Protein AF-A0A1V5IH33-F1 (afdb_monomer_lite)

Sequence (83 aa):
MEAEHLVGQVIDDLTGSPFTGILDIGPPNSPALGVQVSPQYMGIVALGGTNPMAAIREAGIDVTIHAIKGLLDIGTMSEILDY

Foldseek 3Di:
DVCPVVVVVVVVVCVPDLDDWWDDKADAQDADVNHGDDHPDIDTGTDDPCVVVVVCVVVVHDDDDDDDDDDDDPVPDDRPPDD

Secondary structure (DSSP, 8-state):
--SHHHHHHHHHHHHTSS---EEEEPPTTS-BTTBPPPTT---EEE--TTHHHHHHHHTT---PPPPP-S---GGG-------

pLDDT: mean 87.64, std 8.17, rang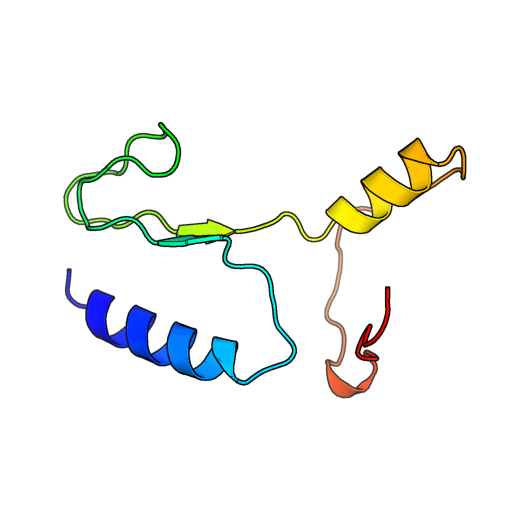e [49.0, 97.44]

Structure (mmCIF, N/CA/C/O backbone):
data_AF-A0A1V5IH33-F1
#
_ent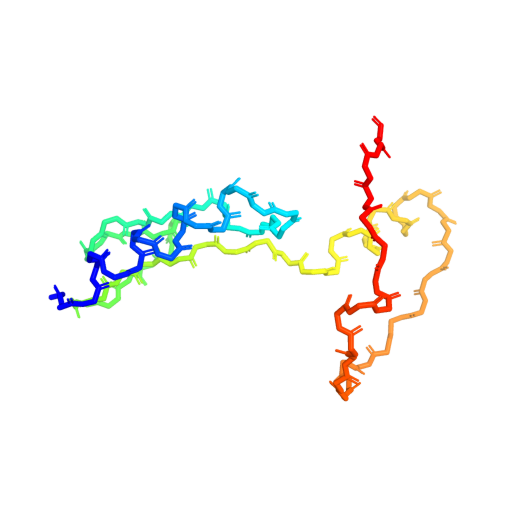ry.id   AF-A0A1V5IH33-F1
#
loop_
_atom_site.group_PDB
_atom_site.id
_atom_site.type_symbol
_atom_site.label_atom_id
_atom_site.label_alt_id
_atom_site.label_comp_id
_atom_site.label_asym_id
_atom_site.label_entity_id
_atom_site.label_seq_id
_atom_site.pdbx_PDB_ins_code
_atom_site.Cartn_x
_atom_site.Cartn_y
_atom_site.Cartn_z
_atom_site.occupancy
_atom_site.B_iso_or_equiv
_atom_site.auth_seq_id
_atom_site.auth_comp_id
_atom_site.auth_asym_id
_atom_site.auth_atom_id
_atom_site.pdbx_PDB_model_num
ATOM 1 N N . MET A 1 1 ? -15.669 -0.044 18.352 1.00 65.12 1 MET A N 1
ATOM 2 C CA . MET A 1 1 ? -14.987 -0.787 17.276 1.00 65.12 1 MET A CA 1
ATOM 3 C C . MET A 1 1 ? -15.759 -2.058 16.989 1.00 65.12 1 MET A C 1
ATOM 5 O O . MET A 1 1 ? -15.583 -3.034 17.698 1.00 65.12 1 MET A O 1
ATOM 9 N N . GLU A 1 2 ? -16.657 -2.045 16.011 1.00 76.25 2 GLU A N 1
ATOM 10 C CA . GLU A 1 2 ? -17.429 -3.253 15.671 1.00 76.25 2 GLU A CA 1
ATOM 11 C C . GLU A 1 2 ? -16.703 -4.138 14.648 1.00 76.25 2 GLU A C 1
ATOM 13 O O . GLU A 1 2 ? -16.862 -5.352 14.651 1.00 76.25 2 GLU A O 1
ATOM 18 N N . ALA A 1 3 ? -15.850 -3.541 13.809 1.00 84.50 3 ALA A N 1
ATOM 19 C CA . ALA A 1 3 ? -15.173 -4.236 12.716 1.00 84.50 3 ALA A CA 1
ATOM 20 C C . ALA A 1 3 ? -13.807 -4.839 13.085 1.00 84.50 3 ALA A C 1
ATOM 22 O O . ALA A 1 3 ? -13.220 -5.520 12.257 1.00 84.50 3 ALA A O 1
ATOM 23 N N . GLU A 1 4 ? -13.287 -4.616 14.295 1.00 85.06 4 GLU A N 1
ATOM 24 C CA . GLU A 1 4 ? -11.933 -5.054 14.684 1.00 85.06 4 GLU A CA 1
ATOM 25 C C . GLU A 1 4 ? -11.739 -6.566 14.512 1.00 85.06 4 GLU A C 1
ATOM 27 O O . GLU A 1 4 ? -10.760 -7.006 13.915 1.00 85.06 4 GLU A O 1
ATOM 32 N N . HIS A 1 5 ? -12.721 -7.359 14.947 1.00 88.31 5 HIS A N 1
ATOM 33 C CA . HIS A 1 5 ? -12.687 -8.810 14.782 1.00 88.31 5 HIS A CA 1
ATOM 34 C C . HIS A 1 5 ? -12.706 -9.238 13.306 1.00 88.31 5 HIS A C 1
ATOM 36 O O . HIS A 1 5 ? -11.984 -10.153 12.925 1.00 88.31 5 HIS A O 1
ATOM 42 N N . LEU A 1 6 ? -13.493 -8.548 12.474 1.00 91.69 6 LEU A N 1
ATOM 43 C CA . LEU A 1 6 ? -13.580 -8.822 11.038 1.00 91.69 6 LEU A CA 1
ATOM 44 C C . LEU A 1 6 ? -12.275 -8.462 10.320 1.00 91.69 6 LEU A C 1
ATOM 46 O O . LEU A 1 6 ? -11.832 -9.199 9.447 1.00 91.69 6 LEU A O 1
ATOM 50 N N . VAL A 1 7 ? -11.639 -7.352 10.706 1.00 89.19 7 VAL A N 1
ATOM 51 C CA . VAL A 1 7 ? -10.320 -6.967 10.187 1.00 89.19 7 VAL A CA 1
ATOM 52 C C . VAL A 1 7 ? -9.294 -8.037 10.542 1.00 89.19 7 VAL A C 1
ATOM 54 O O . VAL A 1 7 ? -8.558 -8.459 9.659 1.00 89.19 7 VAL A O 1
ATOM 57 N N . GLY A 1 8 ? -9.286 -8.525 11.787 1.00 86.88 8 GLY A N 1
ATOM 58 C CA . GLY A 1 8 ? -8.410 -9.625 12.200 1.00 86.88 8 GLY A CA 1
ATOM 59 C C . GLY A 1 8 ? -8.576 -10.869 11.324 1.00 86.88 8 GLY A C 1
ATOM 60 O O . GLY A 1 8 ? -7.597 -11.355 10.774 1.00 86.88 8 GLY A O 1
ATOM 61 N N . GLN A 1 9 ? -9.819 -11.310 11.102 1.00 90.12 9 GLN A N 1
ATOM 62 C CA . GLN A 1 9 ? -10.112 -12.465 10.243 1.00 90.12 9 GLN A CA 1
ATOM 63 C C . GLN A 1 9 ? -9.586 -12.291 8.812 1.00 90.12 9 GLN A C 1
ATOM 65 O O . GLN A 1 9 ? -8.937 -13.184 8.279 1.00 90.12 9 GLN A O 1
ATOM 70 N N . VAL A 1 10 ? -9.822 -11.128 8.197 1.00 90.38 10 VAL A N 1
ATOM 71 C CA . VAL A 1 10 ? -9.350 -10.856 6.830 1.00 90.38 10 VAL A CA 1
ATOM 72 C C . VAL A 1 10 ? -7.822 -10.835 6.758 1.00 90.38 10 VAL A C 1
ATOM 74 O O . VAL A 1 10 ? -7.244 -11.265 5.765 1.00 90.38 10 VAL A O 1
ATOM 77 N N . ILE A 1 11 ? -7.149 -10.335 7.793 1.00 87.25 11 ILE A N 1
ATOM 78 C CA . ILE A 1 11 ? -5.684 -10.282 7.847 1.00 87.25 11 ILE A CA 1
ATOM 79 C C . ILE A 1 11 ? -5.085 -11.677 8.033 1.00 87.25 11 ILE A C 1
ATOM 81 O O . ILE A 1 11 ? -4.078 -11.997 7.395 1.00 87.25 11 ILE A O 1
ATOM 85 N N . ASP A 1 12 ? -5.720 -12.521 8.840 1.00 87.56 12 ASP A N 1
ATOM 86 C CA . ASP A 1 12 ? -5.337 -13.926 8.983 1.00 87.56 12 ASP A CA 1
ATOM 87 C C . ASP A 1 12 ? -5.475 -14.667 7.640 1.00 87.56 12 ASP A C 1
ATOM 89 O O . ASP A 1 12 ? -4.542 -15.354 7.218 1.00 87.56 12 ASP A O 1
ATOM 93 N N . ASP A 1 13 ? -6.575 -14.446 6.911 1.00 89.12 13 ASP A N 1
ATOM 94 C CA . ASP A 1 13 ? -6.784 -15.008 5.569 1.00 89.12 13 ASP A CA 1
ATOM 95 C C . ASP A 1 13 ? -5.724 -14.511 4.566 1.00 89.12 13 ASP A C 1
ATOM 97 O O . ASP A 1 13 ? -5.197 -15.288 3.764 1.00 89.12 13 ASP A O 1
ATOM 101 N N . LEU A 1 14 ? -5.366 -13.222 4.625 1.00 85.56 14 LEU A N 1
ATOM 102 C CA . LEU A 1 14 ? -4.334 -12.628 3.768 1.0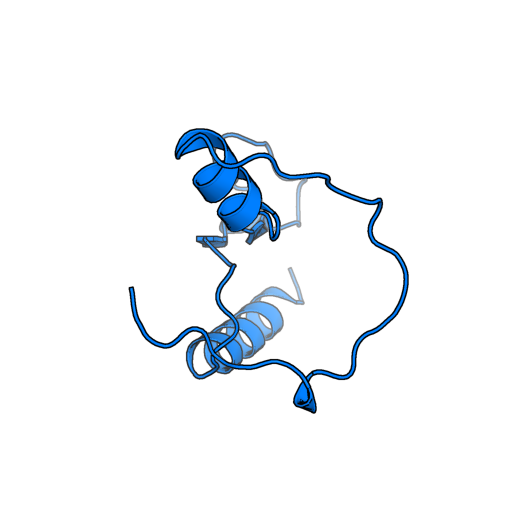0 85.56 14 LEU A CA 1
ATOM 103 C C . LEU A 1 14 ? -2.934 -13.166 4.068 1.00 85.56 14 LEU A C 1
ATOM 105 O O . LEU A 1 14 ? -2.145 -13.314 3.136 1.00 85.56 14 LEU A O 1
ATOM 109 N N . THR A 1 15 ? -2.636 -13.502 5.325 1.00 81.31 15 THR A N 1
ATOM 110 C CA . THR A 1 15 ? -1.339 -14.068 5.739 1.00 81.31 15 THR A CA 1
ATOM 111 C C . THR A 1 15 ? -1.059 -15.410 5.052 1.00 81.31 15 THR A C 1
ATOM 113 O O . THR A 1 15 ? 0.096 -15.749 4.807 1.00 81.31 15 THR A O 1
ATOM 116 N N . GLY A 1 16 ? -2.104 -16.161 4.687 1.00 78.88 16 GLY A N 1
ATOM 117 C CA . GLY A 1 16 ? -1.994 -17.391 3.895 1.00 78.88 16 GLY A CA 1
ATOM 118 C C . GLY A 1 16 ? -1.880 -17.180 2.379 1.00 78.88 16 GLY A C 1
ATOM 119 O O . GLY A 1 16 ? -1.813 -18.161 1.639 1.00 78.88 16 GLY A O 1
ATOM 120 N N . SER A 1 17 ? -1.888 -15.932 1.904 1.00 83.81 17 SER A N 1
ATOM 121 C CA . SER A 1 17 ? -1.882 -15.580 0.482 1.00 83.81 17 SER A CA 1
ATOM 122 C C . SER A 1 17 ? -0.561 -14.922 0.046 1.00 83.81 17 SER A C 1
ATOM 124 O O . SER A 1 17 ? 0.195 -14.435 0.886 1.00 83.81 17 SER A O 1
ATOM 126 N N . PRO A 1 18 ? -0.288 -14.813 -1.267 1.00 80.56 18 PRO A N 1
ATOM 127 C CA . PRO A 1 18 ? 0.859 -14.058 -1.784 1.00 80.56 18 PRO A CA 1
ATOM 128 C C . PRO A 1 18 ? 0.733 -12.531 -1.614 1.00 80.56 18 PRO A C 1
ATOM 130 O O . PRO A 1 18 ? 1.671 -11.791 -1.920 1.00 80.56 18 PRO A O 1
ATOM 133 N N . PHE A 1 19 ? -0.424 -12.030 -1.163 1.00 81.62 19 PHE A N 1
ATOM 134 C CA . PHE A 1 19 ? -0.656 -10.602 -0.959 1.00 81.62 19 PHE A CA 1
ATOM 135 C C . PHE A 1 19 ? -0.027 -10.138 0.346 1.00 81.62 19 PHE A C 1
ATOM 137 O O . PHE A 1 19 ? -0.630 -10.170 1.416 1.00 81.62 19 PHE A O 1
ATOM 144 N N . THR A 1 20 ? 1.199 -9.646 0.227 1.00 79.00 20 THR A N 1
ATOM 145 C CA . THR A 1 20 ? 1.890 -8.938 1.301 1.00 79.00 20 THR A CA 1
ATOM 146 C C . THR A 1 20 ? 1.633 -7.436 1.193 1.00 79.00 20 THR A C 1
ATOM 148 O O . THR A 1 20 ? 1.314 -6.913 0.123 1.00 79.00 20 THR A O 1
ATOM 151 N N . GLY A 1 21 ? 1.745 -6.713 2.309 1.00 84.94 21 GLY A N 1
ATOM 152 C CA . GLY A 1 21 ? 1.618 -5.256 2.273 1.00 84.94 21 GLY A CA 1
ATOM 153 C C . GLY A 1 21 ? 1.139 -4.607 3.558 1.00 84.94 21 GLY A C 1
ATOM 154 O O . GLY A 1 21 ? 1.311 -3.404 3.695 1.00 84.94 21 GLY A O 1
ATOM 155 N N . ILE A 1 22 ? 0.580 -5.353 4.508 1.00 89.31 22 ILE A N 1
ATOM 156 C CA . ILE A 1 22 ? 0.249 -4.804 5.827 1.00 89.31 22 ILE A CA 1
ATOM 157 C C . ILE A 1 22 ? 1.478 -4.920 6.725 1.00 89.31 22 ILE A C 1
ATOM 159 O O . ILE A 1 22 ? 2.005 -6.010 6.922 1.00 89.31 22 ILE A O 1
ATOM 163 N N . LEU A 1 23 ? 1.956 -3.780 7.219 1.00 88.31 23 LEU A N 1
ATOM 164 C CA . LEU A 1 23 ? 3.130 -3.691 8.085 1.00 88.31 23 LEU A CA 1
ATOM 165 C C . LEU A 1 23 ? 2.749 -3.791 9.564 1.00 88.31 23 LEU A C 1
ATOM 167 O O . LEU A 1 23 ? 3.458 -4.433 10.330 1.00 88.31 23 LEU A O 1
ATOM 171 N N . ASP A 1 24 ? 1.666 -3.123 9.963 1.00 88.06 24 ASP A N 1
ATOM 172 C CA . ASP A 1 24 ? 1.221 -3.066 11.355 1.00 88.06 24 ASP A CA 1
ATOM 173 C C . ASP A 1 24 ? -0.266 -2.695 11.450 1.00 88.06 24 ASP A C 1
ATOM 175 O O . ASP A 1 24 ? -0.814 -2.010 10.577 1.00 88.06 24 ASP A O 1
ATOM 179 N N . ILE A 1 25 ? -0.910 -3.128 12.531 1.00 89.00 25 ILE A N 1
ATOM 180 C CA . ILE A 1 25 ? -2.291 -2.796 12.874 1.00 89.00 25 ILE A CA 1
ATOM 181 C C . ILE A 1 25 ? -2.309 -2.354 14.333 1.00 89.00 25 ILE A C 1
ATOM 183 O O . ILE A 1 25 ? -2.121 -3.146 15.255 1.00 89.00 25 ILE A O 1
ATOM 187 N N . GLY A 1 26 ? -2.555 -1.064 14.539 1.00 87.56 26 GLY A N 1
ATOM 188 C CA . GLY A 1 26 ? -2.565 -0.478 15.870 1.00 87.56 26 GLY A CA 1
ATOM 189 C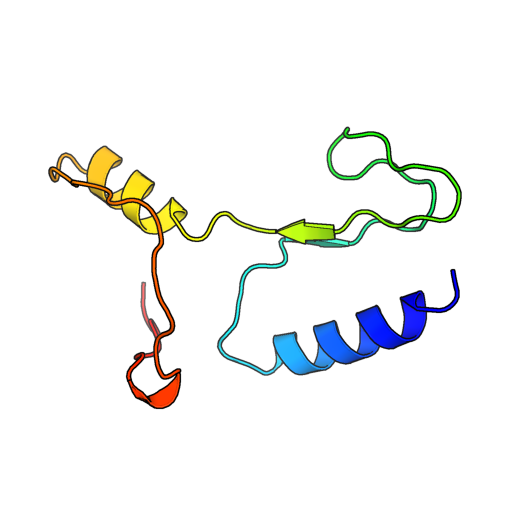 C . GLY A 1 26 ? -3.864 -0.790 16.616 1.00 87.56 26 GLY A C 1
ATOM 190 O O . GLY A 1 26 ? -4.939 -0.778 16.001 1.00 87.56 26 GLY A O 1
ATOM 191 N N . PRO A 1 27 ? -3.811 -0.989 17.947 1.00 86.81 27 PRO A N 1
ATOM 192 C CA . PRO A 1 27 ? -5.020 -1.077 18.741 1.00 86.81 27 PRO A CA 1
ATOM 193 C C . PRO A 1 27 ? -5.805 0.240 18.656 1.00 86.81 27 PRO A C 1
ATOM 195 O O . PRO A 1 27 ? -5.242 1.309 18.386 1.00 86.81 27 PRO A O 1
ATOM 198 N N . PRO A 1 28 ? -7.116 0.214 18.901 1.00 88.75 28 PRO A N 1
ATOM 199 C CA . PRO A 1 28 ? -7.934 1.398 18.701 1.00 88.75 28 PRO A CA 1
ATOM 200 C C . PRO A 1 28 ? -7.554 2.552 19.628 1.00 88.75 28 PRO A C 1
ATOM 202 O O . PRO A 1 28 ? -7.103 2.346 20.757 1.00 88.75 28 PRO A O 1
ATOM 205 N N . ASN A 1 29 ? -7.764 3.783 19.157 1.00 89.56 29 ASN A N 1
ATOM 206 C CA . ASN A 1 29 ? -7.346 5.019 19.838 1.00 89.56 29 ASN A CA 1
ATOM 207 C C . ASN A 1 29 ? -5.831 5.130 20.094 1.00 89.56 29 ASN A C 1
ATOM 209 O O . ASN A 1 29 ? -5.415 6.014 20.842 1.00 89.56 29 ASN A O 1
ATOM 213 N N . SER A 1 30 ? -5.011 4.251 19.511 1.00 91.69 30 SER A N 1
ATOM 214 C CA . SER A 1 30 ? -3.558 4.293 19.666 1.00 91.69 30 SER A CA 1
ATOM 215 C C . SER A 1 30 ? -2.896 4.848 18.404 1.00 91.69 30 SER A C 1
ATOM 217 O O . SER A 1 30 ? -3.381 4.592 17.299 1.00 91.69 30 SER A O 1
ATOM 219 N N . PRO A 1 31 ? -1.799 5.615 18.532 1.00 92.44 31 PRO A N 1
ATOM 220 C CA . PRO A 1 31 ? -1.065 6.102 17.372 1.00 92.44 31 PRO A CA 1
ATOM 221 C C . PRO A 1 31 ? -0.509 4.951 16.525 1.00 92.44 31 PRO A C 1
ATOM 223 O O . PRO A 1 31 ? 0.049 4.001 17.068 1.00 92.44 31 PRO A O 1
ATOM 226 N N . ALA A 1 32 ? -0.586 5.080 15.201 1.00 92.88 32 ALA A N 1
ATOM 227 C CA . ALA A 1 32 ? 0.034 4.160 14.249 1.00 92.88 32 ALA A CA 1
ATOM 228 C C . ALA A 1 32 ? 1.302 4.806 13.679 1.00 92.88 32 ALA A C 1
ATOM 230 O O . ALA A 1 32 ? 1.226 5.840 13.015 1.00 92.88 32 ALA A O 1
ATOM 231 N N . LEU A 1 33 ? 2.476 4.246 13.995 1.00 91.25 33 LEU A N 1
ATOM 232 C CA . LEU A 1 33 ? 3.795 4.800 13.634 1.00 91.25 33 LEU A CA 1
ATOM 233 C C . LEU A 1 33 ? 3.938 6.313 13.909 1.00 91.25 33 LEU A C 1
ATOM 235 O O . LEU A 1 33 ? 4.469 7.073 13.102 1.00 91.25 33 LEU A O 1
ATOM 239 N N . GLY A 1 34 ? 3.438 6.762 15.063 1.00 90.69 34 GLY A N 1
ATOM 240 C CA . GLY A 1 34 ? 3.499 8.167 15.481 1.00 90.69 34 GLY A CA 1
ATOM 241 C C . GLY A 1 34 ? 2.410 9.069 14.888 1.00 90.69 34 GLY A C 1
ATOM 242 O O . GLY A 1 34 ? 2.289 10.220 15.310 1.00 90.69 34 GLY A O 1
ATOM 243 N N . VAL A 1 35 ? 1.574 8.560 13.978 1.00 93.00 35 VAL A N 1
ATOM 244 C CA . VAL A 1 35 ? 0.395 9.265 13.461 1.00 93.00 35 VAL A CA 1
ATOM 245 C C . VAL A 1 35 ? -0.786 9.035 14.399 1.00 93.00 35 VAL A C 1
ATOM 247 O O . VAL A 1 35 ? -1.126 7.899 14.725 1.00 93.00 35 VAL A O 1
ATOM 250 N N . GLN A 1 36 ? -1.418 10.120 14.847 1.00 93.69 36 GLN A N 1
ATOM 251 C CA . GLN A 1 36 ? -2.576 10.053 15.737 1.00 93.69 36 GLN A CA 1
ATOM 252 C C . GLN A 1 36 ? -3.787 9.461 15.013 1.00 93.69 36 GLN A C 1
ATOM 254 O O . GLN A 1 36 ? -4.131 9.884 13.909 1.00 93.69 36 GLN A O 1
ATOM 259 N N . VAL A 1 37 ? -4.457 8.515 15.667 1.00 93.56 37 VAL A N 1
ATOM 260 C CA . VAL A 1 37 ? -5.691 7.898 15.176 1.00 93.56 37 VAL A CA 1
ATOM 261 C C . VAL A 1 37 ? -6.878 8.544 15.883 1.00 93.56 37 VAL A C 1
ATOM 263 O O . VAL A 1 37 ? -6.829 8.824 17.080 1.00 93.56 37 VAL A O 1
ATOM 266 N N . SER A 1 38 ? -7.948 8.807 15.132 1.00 92.81 38 SER A N 1
ATOM 267 C CA . SER A 1 38 ? -9.158 9.415 15.688 1.00 92.81 38 SER A CA 1
ATOM 268 C C . SER A 1 38 ? -9.826 8.494 16.720 1.00 92.81 38 SER A C 1
ATOM 270 O O . SER A 1 38 ? -9.749 7.270 16.587 1.00 92.81 38 SER A O 1
ATOM 272 N N . PRO A 1 39 ? -10.534 9.047 17.722 1.00 90.06 39 PRO A N 1
ATOM 273 C CA . PRO A 1 39 ? -11.259 8.238 18.689 1.00 90.06 39 PRO A CA 1
ATOM 274 C C . PRO A 1 39 ? -12.232 7.263 18.017 1.00 90.06 39 PRO A C 1
ATOM 276 O O . PRO A 1 39 ? -12.947 7.640 17.094 1.00 90.06 39 PRO A O 1
ATOM 279 N N . GLN A 1 40 ? -12.286 6.033 18.522 1.00 89.12 40 GLN A N 1
ATOM 280 C CA . GLN A 1 40 ? -13.074 4.898 18.025 1.00 89.12 40 GLN A CA 1
ATOM 281 C C . GLN A 1 40 ? -12.616 4.312 16.676 1.00 89.12 40 GLN A C 1
ATOM 283 O O . GLN A 1 40 ? -13.278 3.410 16.161 1.00 89.12 40 GLN A O 1
ATOM 288 N N . TYR A 1 41 ? -11.473 4.756 16.144 1.00 90.81 41 TYR A N 1
ATOM 289 C CA . TYR A 1 41 ? -10.835 4.180 14.959 1.00 90.81 41 TYR A CA 1
ATOM 290 C C . 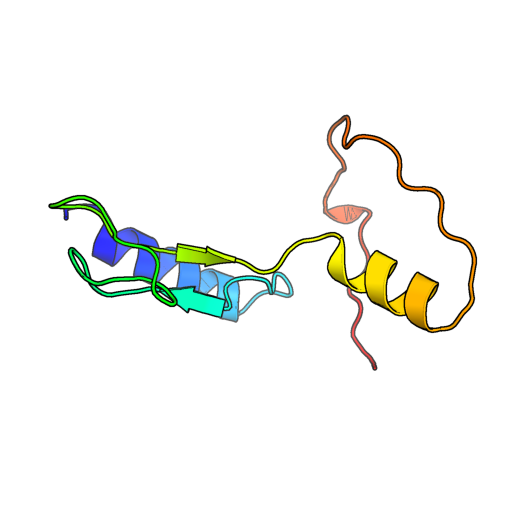TYR A 1 41 ? -9.579 3.382 15.323 1.00 90.81 41 TYR A C 1
ATOM 292 O O . TYR A 1 41 ? -9.029 3.507 16.421 1.00 90.81 41 TYR A O 1
ATOM 300 N N . MET A 1 42 ? -9.126 2.577 14.365 1.00 90.75 42 MET A N 1
ATOM 301 C CA . MET A 1 42 ? -7.847 1.874 14.393 1.00 90.75 42 MET A CA 1
ATOM 302 C C . MET A 1 42 ? -6.976 2.334 13.224 1.00 90.75 42 MET A C 1
ATOM 304 O O . MET A 1 42 ? -7.494 2.712 12.171 1.00 90.75 42 MET A O 1
ATOM 308 N N . GLY A 1 43 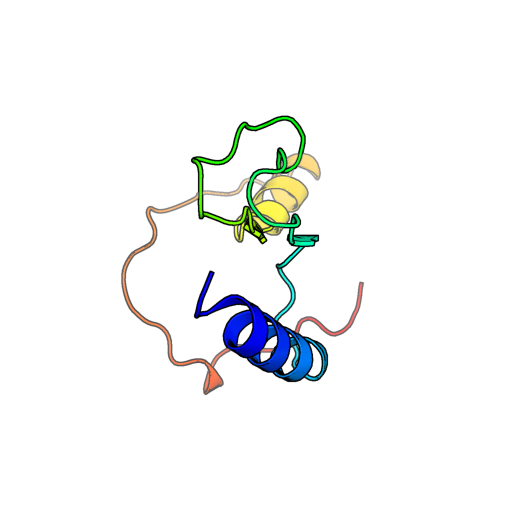? -5.661 2.315 13.417 1.00 92.19 43 GLY A N 1
ATOM 309 C CA . GLY A 1 43 ? -4.706 2.598 12.352 1.00 92.19 43 GLY A CA 1
ATOM 310 C C . GLY A 1 43 ? -4.253 1.307 11.682 1.00 92.19 43 GLY A C 1
ATOM 311 O O . GLY A 1 43 ? -3.898 0.355 12.371 1.00 92.19 43 GLY A O 1
ATOM 312 N N . ILE A 1 44 ? -4.238 1.295 10.351 1.00 91.56 44 ILE A N 1
ATOM 313 C CA . ILE A 1 44 ? -3.656 0.215 9.549 1.00 91.56 44 ILE A CA 1
ATOM 314 C C . ILE A 1 44 ? -2.500 0.813 8.759 1.00 91.56 44 ILE A C 1
ATOM 316 O O . ILE A 1 44 ? -2.669 1.816 8.061 1.00 91.56 44 ILE A O 1
ATOM 320 N N . VAL A 1 45 ? -1.329 0.204 8.877 1.00 92.62 45 VAL A N 1
ATOM 321 C CA . VAL A 1 45 ? -0.120 0.633 8.186 1.00 92.62 45 VAL A CA 1
ATOM 322 C C . VAL A 1 45 ? 0.112 -0.292 7.006 1.00 92.62 45 VAL A C 1
ATOM 324 O O . VAL A 1 45 ? 0.321 -1.490 7.184 1.00 92.62 45 VAL A O 1
ATOM 327 N N . ALA A 1 46 ? 0.106 0.274 5.803 1.00 90.94 46 ALA A N 1
ATOM 328 C CA . ALA A 1 46 ? 0.365 -0.453 4.570 1.00 90.94 46 ALA A CA 1
ATOM 329 C C . ALA A 1 46 ? 1.667 0.014 3.905 1.00 90.94 46 ALA A C 1
ATOM 331 O O . ALA A 1 46 ? 2.031 1.191 3.961 1.00 90.94 46 ALA A O 1
ATOM 332 N N . LEU A 1 47 ? 2.355 -0.913 3.246 1.00 90.31 47 LEU A N 1
ATOM 333 C CA . LEU A 1 47 ? 3.501 -0.657 2.388 1.00 90.31 47 LEU A CA 1
ATOM 334 C C . LEU A 1 47 ? 3.035 -0.053 1.060 1.00 90.31 47 LEU A C 1
ATOM 336 O O . LEU A 1 47 ? 2.016 -0.444 0.490 1.00 90.31 47 LEU A O 1
ATOM 340 N N . GLY A 1 48 ? 3.809 0.897 0.539 1.00 87.31 48 GLY A N 1
ATOM 341 C CA . GLY A 1 48 ? 3.538 1.495 -0.763 1.00 87.31 48 GLY A CA 1
ATOM 342 C C . GLY A 1 48 ? 3.798 0.507 -1.900 1.00 87.31 48 GLY A C 1
ATOM 343 O O . GLY A 1 48 ? 4.905 -0.010 -2.036 1.00 87.31 48 GLY A O 1
ATOM 344 N N . GLY A 1 49 ? 2.813 0.308 -2.780 1.00 86.69 49 GLY A N 1
ATOM 345 C CA . GLY A 1 49 ? 2.947 -0.595 -3.934 1.00 86.69 49 GLY A CA 1
ATOM 346 C C . GLY A 1 49 ? 4.051 -0.200 -4.927 1.00 86.69 49 GLY A C 1
ATOM 347 O O . GLY A 1 49 ? 4.509 -1.023 -5.710 1.00 86.69 49 GLY A O 1
ATOM 348 N N . THR A 1 50 ? 4.527 1.048 -4.885 1.00 89.81 50 THR A N 1
ATOM 349 C CA . THR A 1 50 ? 5.616 1.543 -5.741 1.00 89.81 50 THR A CA 1
ATOM 350 C C . THR A 1 50 ? 7.008 1.389 -5.123 1.00 89.81 50 THR A C 1
ATOM 352 O O . THR A 1 50 ? 7.979 1.827 -5.737 1.00 89.81 50 THR A O 1
ATOM 355 N N . ASN A 1 51 ? 7.146 0.781 -3.939 1.00 90.19 51 ASN A N 1
ATOM 356 C CA . ASN A 1 51 ? 8.451 0.551 -3.308 1.00 90.19 51 ASN A CA 1
ATOM 357 C C . ASN A 1 51 ? 9.449 -0.193 -4.223 1.00 90.19 51 ASN A C 1
ATOM 359 O O . ASN A 1 51 ? 10.588 0.266 -4.320 1.00 90.19 51 ASN A O 1
ATOM 363 N N . PRO A 1 52 ? 9.059 -1.244 -4.980 1.00 89.44 52 PRO A N 1
ATOM 364 C CA . PRO A 1 52 ? 9.971 -1.878 -5.936 1.00 89.44 52 PRO A CA 1
ATOM 365 C C . PRO A 1 52 ? 10.490 -0.913 -7.012 1.00 89.44 52 PRO A C 1
ATOM 367 O O . PRO A 1 52 ? 11.655 -0.972 -7.389 1.00 89.44 52 PRO A O 1
ATOM 370 N N . MET A 1 53 ? 9.659 0.029 -7.473 1.00 92.12 53 MET A N 1
ATOM 371 C CA . MET A 1 53 ? 10.075 1.041 -8.453 1.00 92.12 53 MET A CA 1
ATOM 372 C C . MET A 1 53 ? 11.108 2.011 -7.866 1.00 92.12 53 MET A C 1
ATOM 374 O O . MET A 1 53 ? 12.013 2.448 -8.574 1.00 92.12 53 MET A O 1
ATOM 378 N N . ALA A 1 54 ? 10.992 2.335 -6.573 1.00 92.75 54 ALA A N 1
ATOM 379 C CA . ALA A 1 54 ? 11.997 3.130 -5.875 1.00 92.75 54 ALA A CA 1
ATOM 380 C C . ALA A 1 54 ? 13.337 2.382 -5.797 1.00 92.75 54 ALA A C 1
ATOM 382 O O . ALA A 1 54 ? 14.353 2.964 -6.167 1.00 92.75 54 ALA A O 1
ATOM 383 N N . ALA A 1 55 ? 13.323 1.095 -5.434 1.00 92.94 55 ALA A N 1
ATOM 384 C CA . ALA A 1 55 ? 14.527 0.263 -5.369 1.00 92.94 55 ALA A CA 1
ATOM 385 C C . ALA A 1 55 ? 15.237 0.136 -6.733 1.00 92.94 55 ALA A C 1
ATOM 387 O O . ALA A 1 55 ? 16.456 0.270 -6.814 1.00 92.94 55 ALA A O 1
ATOM 388 N N . ILE A 1 56 ? 14.484 -0.049 -7.827 1.00 94.62 56 ILE A N 1
ATOM 389 C CA . ILE A 1 56 ? 15.038 -0.092 -9.195 1.00 94.62 56 ILE A CA 1
ATOM 390 C C . ILE A 1 56 ? 15.736 1.230 -9.542 1.00 94.62 56 ILE A C 1
ATOM 392 O O . ILE A 1 56 ? 16.853 1.233 -10.062 1.00 94.62 56 ILE A O 1
ATOM 396 N N . ARG A 1 57 ? 15.105 2.361 -9.210 1.00 95.69 57 ARG A N 1
ATOM 397 C CA . ARG A 1 57 ? 15.692 3.687 -9.425 1.00 95.69 57 ARG A CA 1
ATOM 398 C C . ARG A 1 57 ? 16.949 3.909 -8.583 1.00 95.69 57 ARG A C 1
ATOM 400 O O . ARG A 1 57 ? 17.917 4.479 -9.078 1.00 95.69 57 ARG A O 1
ATOM 407 N N . GLU A 1 58 ? 16.954 3.458 -7.331 1.00 96.06 58 GLU A N 1
ATOM 408 C CA . GLU A 1 58 ? 18.120 3.516 -6.435 1.00 96.06 58 GLU A CA 1
ATOM 409 C C . GLU A 1 58 ? 19.292 2.659 -6.938 1.00 96.06 58 GLU A C 1
ATOM 411 O O . GLU A 1 58 ? 20.447 3.014 -6.715 1.00 96.06 58 GLU A O 1
ATOM 416 N N . ALA A 1 59 ? 19.013 1.597 -7.701 1.00 96.88 59 ALA A N 1
ATOM 417 C CA . ALA A 1 59 ? 20.018 0.798 -8.402 1.00 96.88 59 ALA A CA 1
ATOM 418 C C . ALA A 1 59 ? 20.571 1.464 -9.685 1.00 96.88 59 ALA A C 1
ATOM 420 O O . ALA A 1 59 ? 21.398 0.873 -10.379 1.00 96.88 59 ALA A O 1
ATOM 421 N N . GLY A 1 60 ? 20.139 2.688 -10.013 1.00 97.06 60 GLY A N 1
ATOM 422 C CA . GLY A 1 60 ? 20.612 3.453 -11.172 1.00 97.06 60 GLY A CA 1
ATOM 423 C C . GLY A 1 60 ? 19.905 3.125 -12.490 1.00 97.06 60 GLY A C 1
ATOM 424 O O . GLY A 1 60 ? 20.350 3.577 -13.545 1.00 97.06 60 GLY A O 1
ATOM 425 N N . ILE A 1 61 ? 18.815 2.354 -12.450 1.00 97.44 61 ILE A N 1
ATOM 426 C CA . ILE A 1 61 ? 17.987 2.052 -13.622 1.00 97.44 61 ILE A CA 1
ATOM 427 C C . ILE A 1 61 ? 16.903 3.125 -13.736 1.00 97.44 61 ILE A C 1
ATOM 429 O O . ILE A 1 61 ? 16.204 3.418 -12.766 1.00 97.44 61 ILE A O 1
ATOM 433 N N . ASP A 1 62 ? 16.746 3.713 -14.920 1.00 96.38 62 ASP A N 1
ATOM 434 C CA . ASP A 1 62 ? 15.726 4.739 -15.129 1.00 96.38 62 ASP A CA 1
ATOM 435 C C . ASP A 1 62 ? 14.310 4.138 -15.096 1.00 96.38 62 ASP A C 1
ATOM 437 O O . ASP A 1 62 ? 14.037 3.107 -15.716 1.00 96.38 62 ASP A O 1
ATOM 441 N N . VAL A 1 63 ? 13.402 4.788 -14.364 1.00 94.44 63 VAL A N 1
ATOM 442 C CA . VAL A 1 63 ? 12.017 4.336 -14.175 1.00 94.44 63 VAL A CA 1
ATOM 443 C C . VAL A 1 63 ? 11.068 5.492 -14.441 1.00 94.44 63 VAL A C 1
ATOM 445 O O . VAL A 1 63 ? 11.055 6.490 -13.720 1.00 94.44 63 VAL A O 1
ATOM 448 N N . THR A 1 64 ? 10.198 5.320 -15.434 1.00 93.06 64 THR A N 1
ATOM 449 C CA . THR A 1 64 ? 9.083 6.238 -15.681 1.00 93.06 64 THR A CA 1
ATOM 450 C C . THR A 1 64 ? 7.822 5.706 -15.009 1.00 93.06 64 THR A C 1
ATOM 452 O O . THR A 1 64 ? 7.311 4.649 -15.371 1.00 93.06 64 THR A O 1
ATOM 455 N N . ILE A 1 65 ? 7.301 6.450 -14.031 1.00 89.50 65 ILE A N 1
ATOM 456 C CA . ILE A 1 65 ? 6.042 6.120 -13.355 1.00 89.50 65 ILE A CA 1
ATOM 457 C C . ILE A 1 65 ? 4.895 6.848 -14.053 1.00 89.50 65 ILE A C 1
ATOM 459 O O . ILE A 1 65 ? 4.933 8.063 -14.246 1.00 89.50 65 ILE A O 1
ATOM 463 N N . HIS A 1 66 ? 3.843 6.107 -14.384 1.00 88.44 66 HIS A N 1
ATOM 464 C CA . HIS A 1 66 ? 2.583 6.667 -14.858 1.00 88.44 66 HIS A CA 1
ATOM 465 C C . HIS A 1 66 ? 1.548 6.679 -13.734 1.00 88.44 66 HIS A C 1
ATOM 467 O O . HIS A 1 66 ? 1.581 5.838 -12.837 1.00 88.44 66 HIS A O 1
ATOM 473 N N . ALA A 1 67 ? 0.608 7.626 -13.791 1.00 86.38 67 ALA A N 1
ATOM 474 C CA . ALA A 1 67 ? -0.513 7.647 -12.860 1.00 86.38 67 ALA A CA 1
ATOM 475 C C . ALA A 1 67 ? -1.289 6.324 -12.938 1.00 86.38 67 ALA A C 1
ATOM 477 O O . ALA A 1 67 ? -1.610 5.855 -14.036 1.00 86.38 67 ALA A O 1
ATOM 478 N N . ILE A 1 68 ? -1.584 5.744 -11.770 1.00 82.06 68 ILE A N 1
ATOM 479 C CA . ILE A 1 68 ? -2.348 4.501 -11.661 1.00 82.06 68 ILE A CA 1
ATOM 480 C C . ILE A 1 68 ? -3.697 4.707 -12.350 1.00 82.06 68 ILE A C 1
ATOM 482 O O . ILE A 1 68 ? -4.454 5.615 -12.002 1.00 82.06 68 ILE A O 1
ATOM 486 N N . LYS A 1 69 ? -3.989 3.865 -13.342 1.00 83.19 69 LYS A N 1
ATOM 487 C CA . LYS A 1 69 ? -5.265 3.859 -14.054 1.00 83.19 69 LYS A CA 1
ATOM 488 C C . LYS A 1 69 ? -5.673 2.431 -14.400 1.00 83.19 69 LYS A C 1
ATOM 490 O O . LYS A 1 69 ? -4.861 1.662 -14.906 1.00 83.19 69 LYS A O 1
ATOM 495 N N . GLY A 1 70 ? -6.953 2.131 -14.206 1.00 86.38 70 GLY A N 1
ATOM 496 C CA . GLY A 1 70 ? -7.577 0.895 -14.672 1.00 86.38 70 GLY A CA 1
ATOM 497 C C . GLY A 1 70 ? -7.631 -0.229 -13.640 1.00 86.38 70 GLY A C 1
ATOM 498 O O . GLY A 1 70 ? -7.295 -0.055 -12.472 1.00 86.38 70 GLY A O 1
ATOM 499 N N . LEU A 1 71 ? -8.113 -1.373 -14.115 1.00 92.38 71 LEU A N 1
ATOM 500 C CA . LEU A 1 71 ? -8.216 -2.632 -13.390 1.00 92.38 71 LEU A CA 1
ATOM 501 C C . LEU A 1 71 ? -7.376 -3.670 -14.134 1.00 92.38 71 LEU A C 1
ATOM 503 O O . LEU A 1 71 ? -7.307 -3.636 -15.365 1.00 92.38 71 LEU A O 1
ATOM 507 N N . LEU A 1 72 ? -6.762 -4.582 -13.391 1.00 89.88 72 LEU A N 1
ATOM 508 C CA . LEU A 1 72 ? -6.024 -5.719 -13.926 1.00 89.88 72 LEU A CA 1
ATOM 509 C C . LEU A 1 72 ? -6.659 -6.994 -13.376 1.00 89.88 72 LEU A C 1
ATOM 511 O O . LEU A 1 72 ? -7.020 -7.042 -12.201 1.00 89.88 72 LEU A O 1
ATOM 515 N N . ASP A 1 73 ? -6.789 -8.015 -14.219 1.00 93.06 73 ASP A N 1
ATOM 516 C CA . ASP A 1 73 ? -7.148 -9.344 -13.741 1.00 93.06 73 ASP A CA 1
ATOM 517 C C . ASP A 1 73 ? -5.971 -9.930 -12.955 1.00 93.06 73 ASP A C 1
ATOM 519 O O . ASP A 1 73 ? -4.867 -10.092 -13.477 1.00 93.06 73 ASP A O 1
ATOM 523 N N . ILE A 1 74 ? -6.227 -10.257 -11.694 1.00 88.62 74 ILE A N 1
ATOM 524 C CA . ILE A 1 74 ? -5.254 -10.837 -10.772 1.00 88.62 74 ILE A CA 1
ATOM 525 C C . ILE A 1 74 ? -4.639 -12.134 -11.312 1.00 88.62 74 ILE A C 1
ATOM 527 O O . ILE A 1 74 ? -3.463 -12.390 -11.075 1.00 88.62 74 ILE A O 1
ATOM 531 N N . GLY A 1 75 ? -5.385 -12.908 -12.110 1.00 90.69 75 GLY A N 1
ATOM 532 C CA . GLY A 1 75 ? -4.897 -14.142 -12.733 1.00 90.69 75 GLY A CA 1
ATOM 533 C C . GLY A 1 75 ? -3.814 -13.921 -13.793 1.00 90.69 75 GLY A C 1
ATOM 534 O O . GLY A 1 75 ? -3.173 -14.875 -14.225 1.00 90.69 75 GLY A O 1
ATOM 535 N N . THR A 1 76 ? -3.595 -12.672 -14.214 1.00 92.62 76 THR A N 1
ATOM 536 C CA . THR A 1 76 ? -2.500 -12.298 -15.124 1.00 92.62 76 THR A CA 1
ATOM 537 C C . THR A 1 76 ? -1.215 -11.920 -14.389 1.00 92.62 76 THR A C 1
ATOM 539 O O . THR A 1 76 ? -0.174 -11.749 -15.024 1.00 92.62 76 THR A O 1
ATOM 542 N N . MET A 1 77 ? -1.273 -11.780 -13.061 1.00 88.69 77 MET A N 1
ATOM 543 C CA . MET A 1 77 ? -0.109 -11.481 -12.235 1.00 88.69 77 MET A CA 1
ATOM 544 C C . MET A 1 77 ? 0.675 -12.758 -11.936 1.00 88.69 77 MET A C 1
ATOM 546 O O . MET A 1 77 ? 0.126 -13.856 -11.879 1.00 88.69 77 MET A O 1
ATOM 550 N N . SER A 1 78 ? 1.982 -12.607 -11.746 1.00 86.94 78 SER A N 1
ATOM 551 C CA . SER A 1 78 ? 2.866 -13.688 -11.315 1.00 86.94 78 SER A CA 1
ATOM 552 C C . SER A 1 78 ? 3.384 -13.378 -9.923 1.00 86.94 78 SER A C 1
ATOM 554 O O . SER A 1 78 ? 3.712 -12.228 -9.622 1.00 86.94 78 SER A O 1
ATOM 556 N N . GLU A 1 79 ? 3.460 -14.403 -9.082 1.00 83.69 79 GLU A N 1
ATOM 557 C CA . GLU A 1 79 ? 4.089 -14.279 -7.776 1.00 83.69 79 GLU A CA 1
ATOM 558 C C . GLU A 1 79 ? 5.585 -14.008 -7.953 1.00 83.69 79 GLU A C 1
ATOM 560 O O . GLU A 1 79 ? 6.258 -14.624 -8.783 1.00 83.69 79 GLU A O 1
ATOM 565 N N . ILE A 1 80 ? 6.108 -13.070 -7.169 1.00 77.19 80 ILE A N 1
ATOM 566 C CA . ILE A 1 80 ? 7.545 -12.814 -7.088 1.00 77.19 80 ILE A CA 1
ATOM 567 C C . ILE A 1 80 ? 8.045 -13.673 -5.928 1.00 77.19 80 ILE A C 1
ATOM 569 O O . ILE A 1 80 ? 8.030 -13.237 -4.781 1.00 77.19 80 ILE A O 1
ATOM 573 N N . LEU A 1 81 ? 8.367 -14.933 -6.229 1.00 64.31 81 LEU A N 1
ATOM 574 C CA . LEU A 1 81 ? 8.664 -15.957 -5.221 1.00 64.31 81 LEU A CA 1
ATOM 575 C C . LEU A 1 81 ? 10.118 -15.970 -4.733 1.00 64.31 81 LEU A C 1
ATOM 577 O O . LEU A 1 81 ? 10.394 -16.636 -3.743 1.00 64.31 81 LEU A O 1
ATOM 581 N N . ASP A 1 82 ? 11.020 -15.213 -5.362 1.00 53.03 82 ASP A N 1
ATOM 582 C CA . ASP A 1 82 ? 12.453 -15.266 -5.066 1.00 53.03 82 ASP A CA 1
ATOM 583 C C . ASP A 1 82 ? 13.106 -13.871 -5.115 1.00 53.03 82 ASP A C 1
ATOM 585 O O . ASP A 1 82 ? 13.006 -13.158 -6.121 1.00 53.03 82 ASP A O 1
ATOM 589 N N . TYR A 1 83 ? 13.811 -13.516 -4.036 1.00 49.00 83 TYR A N 1
ATOM 590 C CA . TYR A 1 83 ? 14.840 -12.470 -3.962 1.00 49.00 83 TYR A CA 1
ATOM 591 C C . TYR A 1 83 ? 16.107 -13.026 -3.311 1.00 49.00 83 TYR A C 1
ATOM 593 O O . TYR A 1 83 ? 15.981 -13.798 -2.332 1.00 49.00 83 TYR A O 1
#

Radius of gyration: 16.49 Å; chains: 1; bounding box: 38×27×36 Å